Protein AF-A0A9E4UPG4-F1 (afdb_monomer_lite)

Foldseek 3Di:
DWAKEWEQADDPPGDIWIWTADPNDIDTDDPPDDFHPWYKYAYPVLVVCCVVVNDPPVRCVVVVRMDTDDGDD

pLDDT: mean 92.31, std 7.66, range [56.22, 98.25]

Sequence (73 aa):
GPIRYSFELTGVGARTLDLVVEDNKARLAHDGDAPPSVSVSCDTGTFALMMWGRLSLESAKASGRCRQNAING

Structure (mmCIF, N/CA/C/O backbone):
data_AF-A0A9E4UPG4-F1
#
_entry.id   AF-A0A9E4UPG4-F1
#
loop_
_atom_site.group_PDB
_atom_site.id
_atom_site.type_symbol
_atom_site.label_atom_id
_atom_site.label_alt_id
_atom_site.label_comp_id
_atom_site.label_asym_id
_atom_site.label_entity_id
_atom_site.label_seq_id
_atom_site.pdbx_PDB_ins_code
_atom_site.Cartn_x
_atom_site.Cartn_y
_atom_site.Cartn_z
_atom_site.occupancy
_atom_site.B_iso_or_equiv
_atom_site.auth_seq_id
_atom_site.auth_comp_id
_atom_site.auth_asym_id
_atom_site.auth_atom_id
_atom_site.pdbx_PDB_model_num
ATOM 1 N N . GLY A 1 1 ? -10.184 -6.755 -15.619 1.00 82.12 1 GLY A N 1
ATOM 2 C CA . GLY A 1 1 ? -8.735 -6.734 -15.880 1.00 82.12 1 GLY A CA 1
ATOM 3 C C . GLY A 1 1 ? -8.006 -6.600 -14.561 1.00 82.12 1 GLY A C 1
ATOM 4 O O . GLY A 1 1 ? -8.627 -6.118 -13.615 1.00 82.12 1 GLY A O 1
ATOM 5 N N . PRO A 1 2 ? -6.743 -7.032 -14.480 1.00 91.94 2 PRO A N 1
ATOM 6 C CA . PRO A 1 2 ? -5.984 -7.007 -13.238 1.00 91.94 2 PRO A CA 1
ATOM 7 C C . PRO A 1 2 ? -5.787 -5.574 -12.729 1.00 91.94 2 PRO A C 1
ATOM 9 O O . PRO A 1 2 ? -5.508 -4.670 -13.517 1.00 91.94 2 PRO A O 1
ATOM 12 N N . ILE A 1 3 ? -5.878 -5.373 -11.413 1.00 92.88 3 ILE A N 1
ATOM 13 C CA . ILE A 1 3 ? -5.454 -4.127 -10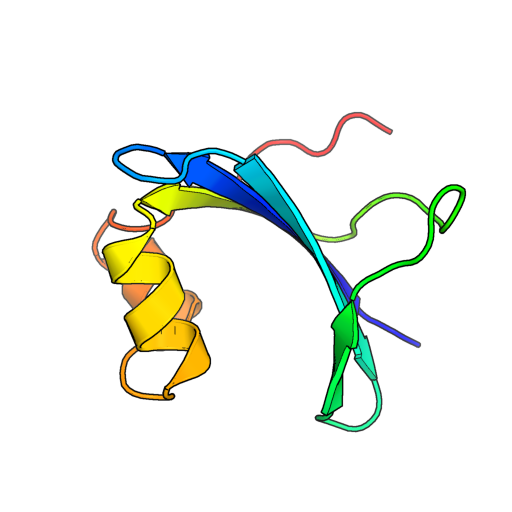.763 1.00 92.88 3 ILE A CA 1
ATOM 14 C C . ILE A 1 3 ? -4.005 -4.297 -10.324 1.00 92.88 3 ILE A C 1
ATOM 16 O O . ILE A 1 3 ? -3.664 -5.267 -9.647 1.00 92.88 3 ILE A O 1
ATOM 20 N N . ARG A 1 4 ? -3.149 -3.349 -10.701 1.00 94.62 4 ARG A N 1
ATOM 21 C CA . ARG A 1 4 ? -1.722 -3.383 -10.378 1.00 94.62 4 ARG A CA 1
ATOM 22 C C . ARG A 1 4 ? -1.422 -2.372 -9.281 1.00 94.62 4 ARG A C 1
ATOM 24 O O . ARG A 1 4 ? -1.663 -1.181 -9.460 1.00 94.62 4 ARG A O 1
ATOM 31 N N . TYR A 1 5 ? -0.915 -2.845 -8.156 1.00 95.06 5 TYR A N 1
ATOM 32 C CA . TYR A 1 5 ? -0.489 -2.013 -7.041 1.00 95.06 5 TYR A CA 1
ATOM 33 C C . TYR A 1 5 ? 1.032 -1.964 -6.990 1.00 95.06 5 TYR A C 1
ATOM 35 O O . TYR A 1 5 ? 1.671 -2.998 -7.146 1.00 95.06 5 TYR A O 1
ATOM 43 N N . SER A 1 6 ? 1.588 -0.793 -6.703 1.00 95.94 6 SER A N 1
ATOM 44 C CA . SER A 1 6 ? 2.980 -0.630 -6.295 1.00 95.94 6 SER A CA 1
ATOM 45 C C . SER A 1 6 ? 3.017 -0.079 -4.878 1.00 95.94 6 SER A C 1
ATOM 47 O O . SER A 1 6 ? 2.434 0.973 -4.602 1.00 95.94 6 SER A O 1
ATOM 49 N N . PHE A 1 7 ? 3.645 -0.815 -3.963 1.00 96.38 7 PHE A N 1
ATOM 50 C CA . PHE A 1 7 ? 3.807 -0.402 -2.574 1.00 96.38 7 PHE A CA 1
ATOM 51 C C . PHE A 1 7 ? 5.249 0.016 -2.306 1.00 96.38 7 PHE A C 1
ATOM 53 O O . PHE A 1 7 ? 6.138 -0.827 -2.254 1.00 96.38 7 PHE A O 1
ATOM 60 N N . GLU A 1 8 ? 5.470 1.304 -2.065 1.00 97.25 8 GLU A N 1
ATOM 61 C CA . GLU A 1 8 ? 6.728 1.846 -1.554 1.00 97.25 8 GLU A CA 1
ATOM 62 C C . GLU A 1 8 ? 6.767 1.677 -0.030 1.00 97.25 8 GLU A C 1
ATOM 64 O O . GLU A 1 8 ? 6.200 2.480 0.724 1.00 97.25 8 GLU A O 1
ATOM 69 N N . LEU A 1 9 ? 7.409 0.602 0.435 1.00 97.69 9 LEU A N 1
ATOM 70 C CA . LEU A 1 9 ? 7.504 0.285 1.857 1.00 97.69 9 LEU A CA 1
ATOM 71 C C . LEU A 1 9 ? 8.662 1.035 2.510 1.00 97.69 9 LEU A C 1
ATOM 73 O O . LEU A 1 9 ? 9.784 1.034 2.007 1.00 97.69 9 LEU A O 1
ATOM 77 N N . THR A 1 10 ? 8.396 1.622 3.674 1.00 97.38 10 THR A N 1
ATOM 78 C CA . THR A 1 10 ? 9.384 2.348 4.486 1.00 97.38 10 THR A CA 1
ATOM 79 C C . THR A 1 10 ? 9.655 1.648 5.825 1.00 97.38 10 THR A C 1
ATOM 81 O O . THR A 1 10 ? 8.907 0.765 6.252 1.00 97.38 10 THR A O 1
ATOM 84 N N . GLY A 1 11 ? 10.733 2.048 6.507 1.00 94.50 11 GLY A N 1
ATOM 85 C CA . GLY A 1 11 ? 11.157 1.461 7.781 1.00 94.50 11 GLY A CA 1
ATOM 86 C C . GLY A 1 11 ? 11.988 0.186 7.610 1.00 94.50 11 GLY A C 1
ATOM 87 O O . GLY A 1 11 ? 12.720 0.024 6.634 1.00 94.50 11 GLY A O 1
ATOM 88 N N . VAL A 1 12 ? 11.912 -0.726 8.581 1.00 92.44 12 VAL A N 1
ATOM 89 C CA . VAL A 1 12 ? 12.667 -1.989 8.531 1.00 92.44 12 VAL A CA 1
ATOM 90 C C . VAL A 1 12 ? 12.160 -2.847 7.368 1.00 92.44 12 VAL A C 1
ATOM 92 O O . VAL A 1 12 ? 10.962 -3.113 7.254 1.00 92.44 12 VAL A O 1
ATOM 95 N N . GLY A 1 13 ? 13.077 -3.281 6.500 1.00 90.56 13 GLY A N 1
ATOM 96 C CA . GLY A 1 13 ? 12.742 -4.057 5.302 1.00 90.56 13 GLY A CA 1
ATOM 97 C C . GLY A 1 13 ? 12.154 -3.230 4.153 1.00 90.56 13 GLY A C 1
ATOM 98 O O . GLY A 1 13 ? 11.461 -3.812 3.314 1.00 90.56 13 GLY A O 1
ATOM 99 N N . ALA A 1 14 ? 12.416 -1.915 4.134 1.00 94.88 14 ALA A N 1
ATOM 100 C CA . ALA A 1 14 ? 12.017 -0.995 3.072 1.00 94.88 14 ALA A CA 1
ATOM 101 C C . ALA A 1 14 ? 12.385 -1.527 1.681 1.00 94.88 14 ALA A C 1
ATOM 103 O O . ALA A 1 14 ? 13.524 -1.923 1.430 1.00 94.88 14 ALA A O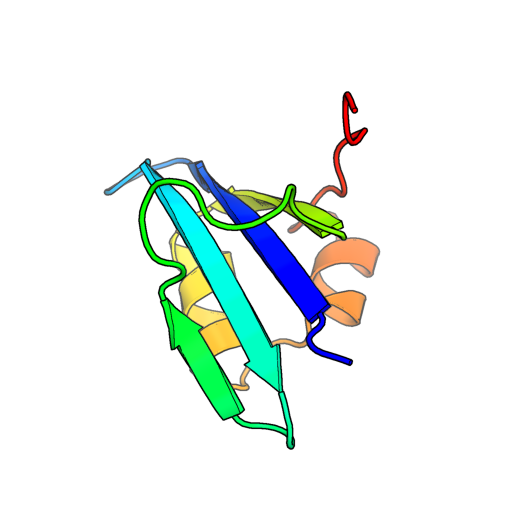 1
ATOM 104 N N . ARG A 1 15 ? 11.393 -1.548 0.794 1.00 95.00 15 ARG A N 1
ATOM 105 C CA . ARG A 1 15 ? 11.491 -1.992 -0.598 1.00 95.00 15 ARG A CA 1
ATOM 106 C C . ARG A 1 15 ? 10.228 -1.591 -1.346 1.00 95.00 15 ARG A C 1
ATOM 108 O O . ARG A 1 15 ? 9.193 -1.366 -0.720 1.00 95.00 15 ARG A O 1
ATOM 115 N N . THR A 1 16 ? 10.289 -1.599 -2.668 1.00 94.81 16 THR A N 1
ATOM 116 C CA . THR A 1 16 ? 9.077 -1.579 -3.487 1.00 94.81 16 THR A CA 1
ATOM 117 C C . THR A 1 16 ? 8.544 -2.999 -3.634 1.00 94.81 16 THR A C 1
ATOM 119 O O . THR A 1 16 ? 9.319 -3.944 -3.794 1.00 94.81 16 THR A O 1
ATOM 122 N N . LEU A 1 17 ? 7.228 -3.168 -3.524 1.00 94.06 17 LEU A N 1
ATOM 123 C CA . LEU A 1 17 ? 6.567 -4.446 -3.737 1.00 94.06 17 LEU A CA 1
ATOM 124 C C . LEU A 1 17 ? 5.368 -4.257 -4.657 1.00 94.06 17 LEU A C 1
ATOM 126 O O . LEU A 1 17 ? 4.377 -3.623 -4.288 1.00 94.06 17 LEU A O 1
ATOM 130 N N . ASP A 1 18 ? 5.473 -4.844 -5.842 1.00 94.81 18 ASP A N 1
ATOM 131 C CA . ASP A 1 18 ? 4.445 -4.751 -6.864 1.00 94.81 18 ASP A CA 1
ATOM 132 C C . ASP A 1 18 ? 3.540 -5.982 -6.821 1.00 94.81 18 ASP A C 1
ATOM 134 O O . ASP A 1 18 ? 3.999 -7.129 -6.796 1.00 94.81 18 ASP A O 1
ATOM 138 N N . LEU A 1 19 ? 2.233 -5.736 -6.791 1.00 93.69 19 LEU A N 1
ATOM 139 C CA . LEU A 1 19 ? 1.196 -6.755 -6.733 1.00 93.69 19 LEU A CA 1
ATOM 140 C C . LEU A 1 19 ? 0.258 -6.638 -7.922 1.00 93.69 19 LEU A C 1
ATOM 142 O O . LEU A 1 19 ? -0.168 -5.550 -8.305 1.00 93.69 19 LEU A O 1
ATOM 146 N N . VAL A 1 20 ? -0.147 -7.787 -8.442 1.00 94.75 20 VAL A N 1
ATOM 147 C CA . VAL A 1 20 ? -1.246 -7.907 -9.393 1.00 94.75 20 VAL A CA 1
ATOM 148 C C . VAL A 1 20 ? -2.406 -8.581 -8.681 1.00 94.75 20 VAL A C 1
ATOM 150 O O . VAL A 1 20 ? -2.246 -9.676 -8.137 1.00 94.75 20 VAL A O 1
ATOM 153 N N . VAL A 1 21 ? -3.558 -7.916 -8.675 1.00 91.81 21 VAL A N 1
ATOM 154 C CA . VAL A 1 21 ? -4.804 -8.425 -8.106 1.00 91.81 21 VAL A CA 1
ATOM 155 C C . VAL A 1 21 ? -5.781 -8.727 -9.233 1.00 91.81 21 VAL A C 1
ATOM 157 O O . VAL A 1 21 ? -6.190 -7.831 -9.969 1.00 91.81 21 VAL A O 1
ATOM 160 N N . GLU A 1 22 ? -6.164 -9.992 -9.357 1.00 93.56 22 GLU A N 1
ATOM 161 C CA . GLU A 1 22 ? -7.135 -10.485 -10.336 1.00 93.56 22 GLU A CA 1
ATOM 162 C C . GLU A 1 22 ? -7.940 -11.624 -9.708 1.00 93.56 22 GLU A C 1
ATOM 164 O O . GLU A 1 22 ? -7.393 -12.411 -8.936 1.00 93.56 22 GLU A O 1
ATOM 169 N N . ASP A 1 23 ? -9.250 -11.670 -9.963 1.00 91.69 23 ASP A N 1
ATOM 170 C CA . ASP A 1 23 ? -10.168 -12.665 -9.386 1.00 91.69 23 ASP A CA 1
ATOM 171 C C . ASP A 1 23 ? -10.027 -12.829 -7.863 1.00 91.69 23 ASP A C 1
ATOM 173 O O . ASP A 1 23 ? -10.044 -13.932 -7.313 1.00 91.69 23 ASP A O 1
ATOM 177 N N . ASN A 1 24 ? -9.856 -11.694 -7.175 1.00 84.12 24 ASN A N 1
ATOM 178 C CA . ASN A 1 24 ? -9.662 -11.606 -5.727 1.00 84.12 24 ASN A CA 1
ATOM 179 C C . ASN A 1 24 ? -8.434 -12.379 -5.195 1.00 84.12 24 ASN A C 1
ATOM 181 O O . ASN A 1 24 ? -8.376 -12.745 -4.021 1.00 84.12 24 ASN A O 1
ATOM 185 N N . LYS A 1 25 ? -7.437 -12.628 -6.050 1.00 87.44 25 LYS A N 1
ATOM 186 C CA . LYS A 1 25 ? -6.139 -13.203 -5.685 1.00 87.44 25 LYS A CA 1
ATOM 187 C C . LYS A 1 25 ? -5.045 -12.178 -5.935 1.00 87.44 25 LYS A C 1
ATOM 189 O O . LYS A 1 25 ? -5.005 -11.556 -6.992 1.00 87.44 25 LYS A O 1
ATOM 194 N N . ALA A 1 26 ? -4.144 -12.029 -4.971 1.00 88.31 26 ALA A N 1
ATOM 195 C CA . ALA A 1 26 ? -2.956 -11.198 -5.106 1.00 88.31 26 ALA A CA 1
ATOM 196 C C . ALA A 1 26 ? -1.735 -12.072 -5.417 1.00 88.31 26 ALA A C 1
ATOM 198 O O . ALA A 1 26 ? -1.515 -13.096 -4.769 1.00 88.31 26 ALA A O 1
ATOM 199 N N . ARG A 1 27 ? -0.921 -11.644 -6.380 1.00 91.25 27 ARG A N 1
ATOM 200 C CA . ARG A 1 27 ? 0.395 -12.225 -6.680 1.00 91.25 27 ARG A CA 1
ATOM 201 C C . ARG A 1 27 ? 1.433 -11.124 -6.850 1.00 91.25 27 ARG A C 1
ATOM 203 O O . ARG A 1 27 ? 1.065 -9.995 -7.158 1.00 91.25 27 ARG A O 1
ATOM 210 N N . LEU A 1 28 ? 2.713 -11.462 -6.714 1.00 92.38 28 LEU A N 1
ATOM 211 C CA . LEU A 1 28 ? 3.790 -10.554 -7.109 1.00 92.38 28 LEU A CA 1
ATOM 212 C C . LEU A 1 28 ? 3.717 -10.279 -8.623 1.00 92.38 28 LEU A C 1
ATOM 214 O O . LEU A 1 28 ? 3.378 -11.169 -9.419 1.00 92.38 28 LEU A O 1
ATOM 218 N N . ALA A 1 29 ? 3.977 -9.032 -9.006 1.00 91.12 29 ALA A N 1
ATOM 219 C CA . ALA A 1 29 ? 4.217 -8.679 -10.400 1.00 91.12 29 ALA A CA 1
ATOM 220 C C . ALA A 1 29 ? 5.570 -9.245 -10.860 1.00 91.12 29 ALA A C 1
ATOM 222 O O . ALA A 1 29 ? 6.460 -9.471 -10.040 1.00 91.12 29 ALA A O 1
ATOM 223 N N . HIS A 1 30 ? 5.702 -9.502 -12.161 1.00 82.88 30 HIS A N 1
ATOM 224 C CA . HIS A 1 30 ? 6.989 -9.870 -12.757 1.00 82.88 30 HIS A CA 1
ATOM 225 C C . HIS A 1 30 ? 7.652 -8.621 -13.337 1.00 82.88 30 HIS A C 1
ATOM 227 O O . HIS A 1 30 ? 6.958 -7.696 -13.760 1.00 82.88 30 HIS A O 1
ATOM 233 N N . ASP A 1 31 ? 8.980 -8.606 -13.408 1.00 75.69 31 ASP A N 1
ATOM 234 C CA . ASP A 1 31 ? 9.710 -7.505 -14.037 1.00 75.69 31 ASP A CA 1
ATOM 235 C C . ASP A 1 31 ? 9.248 -7.305 -15.493 1.00 75.69 31 ASP A C 1
ATOM 237 O O . ASP A 1 31 ? 9.097 -8.266 -16.252 1.00 75.69 31 ASP A O 1
ATOM 241 N N . GLY A 1 32 ? 9.007 -6.049 -15.883 1.00 72.88 32 GLY A N 1
ATOM 242 C CA . GLY A 1 32 ? 8.498 -5.691 -17.214 1.00 72.88 32 GLY A CA 1
ATOM 243 C C . GLY A 1 32 ? 6.974 -5.775 -17.376 1.00 72.88 32 GLY A C 1
ATOM 244 O O . GLY A 1 32 ? 6.470 -5.545 -18.476 1.00 72.88 32 GLY A O 1
ATOM 245 N N . ASP A 1 33 ? 6.230 -6.077 -16.307 1.00 78.00 33 ASP A N 1
ATOM 246 C CA . ASP A 1 33 ? 4.773 -5.932 -16.284 1.00 78.00 33 ASP A CA 1
ATOM 247 C C . ASP A 1 33 ? 4.334 -4.469 -16.523 1.00 78.00 33 ASP A C 1
ATOM 249 O O . ASP A 1 33 ? 5.081 -3.515 -16.301 1.00 78.00 33 ASP A O 1
ATOM 253 N N . ALA A 1 34 ? 3.082 -4.292 -16.962 1.00 85.56 34 ALA A N 1
ATOM 254 C CA . ALA A 1 34 ? 2.504 -2.966 -17.195 1.00 85.56 34 ALA A CA 1
ATOM 255 C C . ALA A 1 34 ? 2.557 -2.067 -15.935 1.00 85.56 34 ALA A C 1
ATOM 257 O O . ALA A 1 34 ? 2.496 -2.597 -14.819 1.00 85.56 34 ALA A O 1
ATOM 258 N N . PRO A 1 35 ? 2.590 -0.726 -16.100 1.00 88.56 35 PRO A N 1
ATOM 259 C CA . PRO A 1 35 ? 2.671 0.218 -14.985 1.00 88.56 35 PRO A CA 1
ATOM 260 C C . PRO A 1 35 ? 1.593 -0.009 -13.911 1.00 88.56 35 PRO A C 1
ATOM 262 O O . PRO A 1 35 ? 0.487 -0.475 -14.226 1.00 88.56 35 PRO A O 1
ATOM 265 N N . PRO A 1 36 ? 1.871 0.339 -12.640 1.00 92.19 36 PRO A N 1
ATOM 266 C CA . PRO A 1 36 ? 0.885 0.213 -11.578 1.00 92.19 36 PRO A CA 1
ATOM 267 C C . PRO A 1 36 ? -0.317 1.122 -11.842 1.00 92.19 36 PRO A C 1
ATOM 269 O O . PRO A 1 36 ? -0.181 2.266 -12.261 1.00 92.19 36 PRO A O 1
ATOM 272 N N . SER A 1 37 ? -1.511 0.620 -11.542 1.00 93.44 37 SER A N 1
ATOM 273 C CA . SER A 1 37 ? -2.760 1.391 -11.531 1.00 93.44 37 SER A CA 1
ATOM 274 C C . SER A 1 37 ? -2.948 2.163 -10.226 1.00 93.44 37 SER A C 1
ATOM 276 O O . SER A 1 37 ? -3.748 3.093 -10.163 1.00 93.44 37 SER A O 1
ATOM 278 N N . VAL A 1 38 ? -2.242 1.757 -9.168 1.00 93.88 38 VAL A N 1
ATOM 279 C CA . VAL A 1 38 ? -2.263 2.393 -7.851 1.00 93.88 38 VAL A CA 1
ATOM 280 C C . VAL A 1 38 ? -0.849 2.360 -7.274 1.00 93.88 38 VAL A C 1
ATOM 282 O O . VAL A 1 38 ? -0.286 1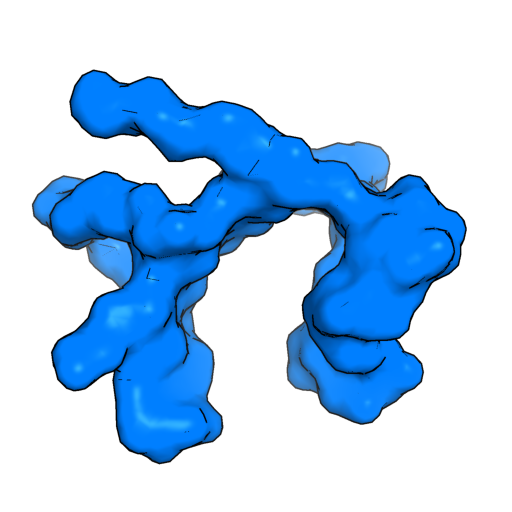.283 -7.112 1.00 93.88 38 VAL A O 1
ATOM 285 N N . SER A 1 39 ? -0.286 3.517 -6.920 1.00 95.81 39 SER A N 1
ATOM 286 C CA . SER A 1 39 ? 0.961 3.599 -6.147 1.00 95.81 39 SER A CA 1
ATOM 287 C C . SER A 1 39 ? 0.665 4.092 -4.731 1.00 95.81 39 SER A C 1
ATOM 289 O O . SER A 1 39 ? -0.111 5.035 -4.542 1.00 95.81 39 SER A O 1
ATOM 291 N N . VAL A 1 40 ? 1.231 3.424 -3.728 1.00 97.19 40 VAL A N 1
ATOM 292 C CA . VAL A 1 40 ? 0.976 3.680 -2.307 1.00 97.19 40 VAL A CA 1
ATOM 293 C C . VAL A 1 40 ? 2.281 3.632 -1.525 1.00 97.19 40 VAL A C 1
ATOM 295 O O . VAL A 1 40 ? 3.055 2.695 -1.666 1.00 97.19 40 VAL A O 1
ATOM 298 N N . SER A 1 41 ? 2.483 4.587 -0.623 1.00 97.88 41 SER A N 1
ATOM 299 C CA . SER A 1 41 ? 3.568 4.568 0.357 1.00 97.88 41 SER A CA 1
ATOM 300 C C . SER A 1 41 ? 3.025 4.312 1.764 1.00 97.88 41 SER A C 1
ATOM 302 O O . SER A 1 41 ? 2.025 4.915 2.167 1.00 97.88 41 SER A O 1
ATOM 304 N N . CYS A 1 42 ? 3.666 3.407 2.508 1.00 98.25 42 CYS A N 1
ATOM 305 C CA . CYS A 1 42 ? 3.381 3.130 3.923 1.00 98.25 42 CYS A CA 1
ATOM 306 C C . CYS A 1 42 ? 4.564 2.422 4.599 1.00 98.25 42 CYS A C 1
ATOM 308 O O . CYS A 1 42 ? 5.526 2.033 3.938 1.00 98.25 42 CYS A O 1
ATOM 310 N N . ASP A 1 43 ? 4.538 2.261 5.921 1.00 98.00 43 ASP A N 1
ATOM 311 C CA . ASP A 1 43 ? 5.535 1.442 6.616 1.00 98.00 43 ASP A CA 1
ATOM 312 C C . ASP A 1 43 ? 5.259 -0.067 6.456 1.00 98.00 43 ASP A C 1
ATOM 314 O O . ASP A 1 43 ? 4.117 -0.499 6.259 1.00 98.00 43 ASP A O 1
ATOM 318 N N . THR A 1 44 ? 6.307 -0.887 6.583 1.00 97.31 44 THR A N 1
ATOM 319 C CA . THR A 1 44 ? 6.219 -2.355 6.461 1.00 97.31 44 THR A CA 1
ATOM 320 C C . THR A 1 44 ? 5.196 -2.986 7.420 1.00 97.31 44 THR A C 1
ATOM 322 O O . THR A 1 44 ? 4.564 -3.986 7.074 1.00 97.31 44 THR A O 1
ATOM 325 N N . GLY A 1 45 ? 4.995 -2.425 8.618 1.00 97.31 45 GLY A N 1
ATOM 326 C CA . GLY A 1 45 ? 4.037 -2.939 9.601 1.00 97.31 45 GLY A CA 1
ATOM 327 C C . GLY A 1 45 ? 2.587 -2.692 9.186 1.00 97.31 45 GLY A C 1
ATOM 328 O O . GLY A 1 45 ? 1.756 -3.600 9.251 1.00 97.31 45 GLY A O 1
ATOM 329 N N . THR A 1 46 ? 2.285 -1.489 8.698 1.00 97.81 46 THR A N 1
ATOM 330 C CA . THR A 1 46 ? 0.991 -1.150 8.090 1.00 97.81 46 THR A CA 1
ATOM 331 C C . THR A 1 46 ? 0.701 -2.058 6.893 1.00 97.81 46 THR A C 1
ATOM 333 O O . THR A 1 46 ? -0.398 -2.608 6.801 1.00 97.81 46 THR A O 1
ATOM 336 N N . PHE A 1 47 ? 1.692 -2.305 6.031 1.00 96.12 47 PHE A N 1
ATOM 337 C CA . PHE A 1 47 ? 1.559 -3.253 4.924 1.00 96.12 47 PHE A CA 1
ATOM 338 C C . PHE A 1 47 ? 1.255 -4.684 5.397 1.00 96.12 47 PHE A C 1
ATOM 340 O O . PHE A 1 47 ? 0.323 -5.313 4.896 1.00 96.12 47 PHE A O 1
ATOM 347 N N . ALA A 1 48 ? 1.969 -5.191 6.406 1.00 95.38 48 ALA A N 1
ATOM 348 C CA . ALA A 1 48 ? 1.730 -6.529 6.950 1.00 95.38 48 ALA A CA 1
ATOM 349 C C . ALA A 1 48 ? 0.307 -6.697 7.517 1.00 95.38 48 ALA A C 1
ATOM 351 O O . ALA A 1 48 ? -0.324 -7.732 7.306 1.00 95.38 48 ALA A O 1
ATOM 352 N N . LEU A 1 49 ? -0.237 -5.671 8.185 1.00 96.88 49 LEU A N 1
ATOM 353 C CA . LEU A 1 49 ? -1.626 -5.689 8.659 1.00 96.88 49 LEU A CA 1
ATOM 354 C C . LEU A 1 49 ? -2.629 -5.807 7.506 1.00 96.88 49 LEU A C 1
ATOM 356 O O . LEU A 1 49 ? -3.618 -6.529 7.654 1.00 96.88 49 LEU A O 1
ATOM 360 N N . MET A 1 50 ? -2.367 -5.149 6.371 1.00 94.44 50 MET A N 1
ATOM 361 C CA . MET A 1 50 ? -3.200 -5.283 5.172 1.00 94.44 50 MET A CA 1
ATOM 362 C C . MET A 1 50 ? -3.119 -6.689 4.579 1.00 94.44 50 MET A C 1
ATOM 364 O O . MET A 1 50 ? -4.152 -7.296 4.307 1.00 94.44 50 MET A O 1
ATOM 368 N N . MET A 1 51 ? -1.914 -7.254 4.462 1.00 90.88 51 MET A N 1
ATOM 369 C CA . MET A 1 51 ? -1.727 -8.616 3.943 1.00 90.88 51 MET A CA 1
ATOM 370 C C . MET A 1 51 ? -2.370 -9.690 4.832 1.00 90.88 51 MET A C 1
ATOM 372 O O . MET A 1 51 ? -2.786 -10.733 4.336 1.00 90.88 51 MET A O 1
ATOM 376 N N . TRP A 1 52 ? -2.498 -9.432 6.135 1.00 9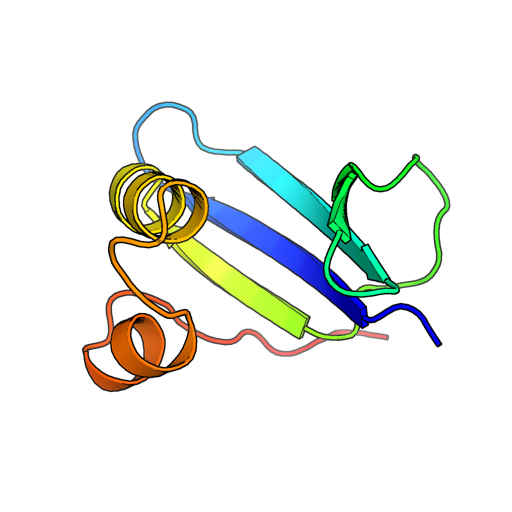3.69 52 TRP A N 1
ATOM 377 C CA . TRP A 1 52 ? -3.228 -10.294 7.071 1.00 93.69 52 TRP A CA 1
ATOM 378 C C . TRP A 1 52 ? -4.732 -10.001 7.158 1.00 93.69 52 TRP A C 1
ATOM 380 O O . TRP A 1 52 ? -5.410 -10.590 7.999 1.00 93.69 52 TRP A O 1
ATOM 390 N N . GLY A 1 53 ? -5.263 -9.083 6.344 1.00 92.81 53 GLY A N 1
ATOM 391 C CA . GLY A 1 53 ? -6.683 -8.717 6.347 1.00 92.81 53 GLY A CA 1
ATOM 392 C C . GLY A 1 53 ? -7.146 -7.992 7.616 1.00 92.81 53 GLY A C 1
ATOM 393 O O . GLY A 1 53 ? -8.342 -7.880 7.863 1.00 92.81 53 GLY A O 1
ATOM 394 N N . ARG A 1 54 ? -6.212 -7.499 8.438 1.00 97.12 54 ARG A N 1
ATOM 395 C CA . ARG A 1 54 ? -6.497 -6.786 9.698 1.00 97.12 54 ARG A CA 1
ATOM 396 C C . ARG A 1 54 ? -6.713 -5.288 9.501 1.00 97.12 54 ARG A C 1
ATOM 398 O O . ARG A 1 54 ? -7.138 -4.606 10.427 1.00 97.12 54 ARG A O 1
ATOM 405 N N . LEU A 1 55 ? -6.379 -4.771 8.323 1.00 97.25 55 LEU A N 1
ATOM 406 C CA . LEU A 1 55 ? -6.553 -3.376 7.944 1.00 97.25 55 LEU A CA 1
ATOM 407 C C . LEU A 1 55 ? -6.874 -3.314 6.449 1.00 97.25 55 LEU A C 1
ATOM 409 O O . LEU A 1 55 ? -6.176 -3.936 5.655 1.00 97.25 55 LEU A O 1
ATOM 413 N N . SER A 1 56 ? -7.908 -2.578 6.045 1.00 95.31 56 SER A N 1
ATOM 414 C CA . SER A 1 56 ? -8.152 -2.334 4.619 1.00 95.31 56 SER A CA 1
ATOM 415 C C . SER A 1 56 ? -7.271 -1.188 4.115 1.00 95.31 56 SER A C 1
ATOM 417 O O . SER A 1 56 ? -6.912 -0.284 4.875 1.00 95.31 56 SER A O 1
ATOM 419 N N . LEU A 1 57 ? -6.955 -1.187 2.816 1.00 94.06 57 LEU A N 1
ATOM 420 C CA . LEU A 1 57 ? -6.226 -0.078 2.192 1.00 94.06 57 LEU A CA 1
ATOM 421 C C . LEU A 1 57 ? -6.987 1.251 2.323 1.00 94.06 57 LEU A C 1
ATOM 423 O O . LEU A 1 57 ? -6.379 2.297 2.542 1.00 94.06 57 LEU A O 1
ATOM 427 N N . GLU A 1 58 ? -8.316 1.214 2.220 1.00 95.88 58 GLU A N 1
ATOM 428 C CA . GLU A 1 58 ? -9.167 2.392 2.396 1.00 95.88 58 GLU A CA 1
ATOM 429 C C . GLU A 1 58 ? -9.032 2.974 3.808 1.00 95.88 58 GLU A C 1
ATOM 431 O O . GLU A 1 58 ? -8.733 4.158 3.957 1.00 95.88 58 GLU A O 1
ATOM 436 N N . SER A 1 59 ? -9.160 2.140 4.845 1.00 97.56 59 SER A N 1
ATOM 437 C CA . SER A 1 59 ? -9.013 2.584 6.233 1.00 97.56 59 SER A CA 1
ATOM 438 C C . SER A 1 59 ? -7.594 3.070 6.529 1.00 97.56 59 SER A C 1
ATOM 440 O O . SER A 1 59 ? -7.432 4.077 7.214 1.00 97.56 59 SER A O 1
ATOM 442 N N . ALA A 1 60 ? -6.566 2.413 5.980 1.00 97.88 60 ALA A N 1
ATOM 443 C CA . ALA A 1 60 ? -5.179 2.846 6.134 1.00 97.88 60 ALA A CA 1
ATOM 444 C C . ALA A 1 60 ? -4.925 4.226 5.503 1.00 97.88 60 ALA A C 1
ATOM 446 O O . ALA A 1 60 ? -4.188 5.037 6.067 1.00 97.88 60 ALA A O 1
ATOM 447 N N . LYS A 1 61 ? -5.553 4.513 4.354 1.00 97.38 61 LYS A N 1
ATOM 448 C CA . LYS A 1 61 ? -5.523 5.842 3.727 1.00 97.38 61 LYS A CA 1
ATOM 449 C C . LYS A 1 61 ? -6.275 6.875 4.562 1.00 97.38 61 LYS A C 1
ATOM 451 O O . LYS A 1 61 ? -5.732 7.942 4.829 1.00 97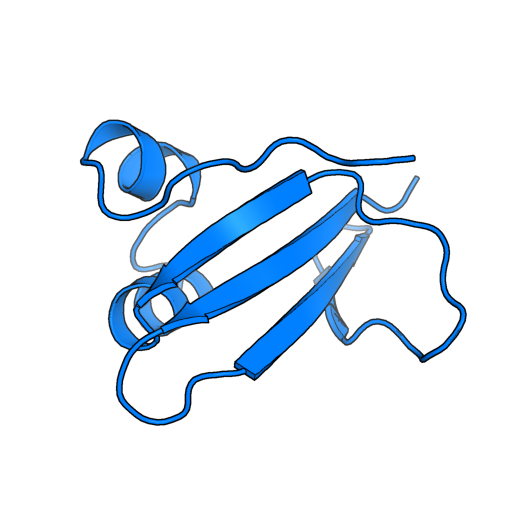.38 61 LYS A O 1
ATOM 456 N N . ALA A 1 62 ? -7.490 6.554 5.007 1.00 97.75 62 ALA A N 1
ATOM 457 C CA . ALA A 1 62 ? -8.315 7.453 5.815 1.00 97.75 62 ALA A CA 1
ATOM 458 C C . ALA A 1 62 ? -7.639 7.836 7.144 1.00 97.75 62 ALA A C 1
ATOM 460 O O . ALA A 1 62 ? -7.777 8.965 7.603 1.00 97.75 62 ALA A O 1
ATOM 461 N N . SER A 1 63 ? -6.861 6.923 7.735 1.00 97.12 63 SER A N 1
ATOM 462 C CA . SER A 1 63 ? -6.102 7.176 8.964 1.00 97.12 63 SER A CA 1
ATOM 463 C C . SER A 1 63 ? -4.717 7.799 8.734 1.00 97.12 63 SER A C 1
ATOM 465 O O . SER A 1 63 ? -3.953 7.922 9.687 1.00 97.12 63 SER A O 1
ATOM 467 N N . GLY A 1 64 ? -4.329 8.094 7.488 1.00 97.69 64 GLY A N 1
ATOM 468 C CA . GLY A 1 64 ? -3.012 8.649 7.148 1.00 97.69 64 GLY A CA 1
ATOM 469 C C . GLY A 1 64 ? -1.828 7.680 7.277 1.00 97.69 64 GLY A C 1
ATOM 470 O O . GLY A 1 64 ? -0.681 8.109 7.199 1.00 97.69 64 GLY A O 1
ATOM 471 N N . ARG A 1 65 ? -2.077 6.376 7.460 1.00 97.75 65 ARG A N 1
ATOM 472 C CA . ARG A 1 65 ? -1.025 5.340 7.544 1.00 97.75 65 ARG A CA 1
ATOM 473 C C . ARG A 1 65 ? -0.514 4.915 6.167 1.00 97.75 65 ARG A C 1
ATOM 475 O O . ARG A 1 65 ? 0.628 4.485 6.034 1.00 97.75 65 ARG A O 1
ATOM 482 N N . CYS A 1 66 ? -1.361 5.050 5.151 1.00 98.19 66 CYS A N 1
ATOM 483 C CA . CYS A 1 66 ? -1.000 4.920 3.748 1.00 98.19 66 CYS A CA 1
ATOM 484 C C . CYS A 1 66 ? -1.233 6.249 3.032 1.00 98.19 66 CYS A C 1
ATOM 486 O O . CYS A 1 66 ? -2.254 6.904 3.229 1.00 98.19 66 CYS A O 1
ATOM 488 N N . ARG A 1 67 ? -0.326 6.603 2.126 1.00 97.94 67 ARG A N 1
ATOM 489 C CA . ARG A 1 67 ? -0.476 7.738 1.213 1.00 97.94 67 ARG A CA 1
ATOM 490 C C . ARG A 1 67 ? -0.516 7.219 -0.213 1.00 97.94 67 ARG A C 1
ATOM 492 O O . ARG A 1 67 ? 0.363 6.464 -0.608 1.00 97.94 67 ARG A O 1
ATOM 499 N N . GLN A 1 68 ? -1.522 7.627 -0.980 1.00 95.94 68 GLN A N 1
ATOM 500 C CA . GLN A 1 68 ? -1.539 7.362 -2.415 1.00 95.94 68 GLN A CA 1
ATOM 501 C C . GLN A 1 68 ? -0.601 8.344 -3.119 1.00 95.94 68 GLN A C 1
ATOM 503 O O . GLN A 1 68 ? -0.666 9.549 -2.875 1.00 95.94 68 GLN A O 1
ATOM 508 N N . ASN A 1 69 ? 0.270 7.811 -3.964 1.00 94.31 69 ASN A N 1
ATOM 509 C CA . ASN A 1 69 ? 1.229 8.569 -4.751 1.00 94.31 69 ASN A CA 1
ATOM 510 C C . ASN A 1 69 ? 0.645 8.895 -6.133 1.00 94.31 69 ASN A C 1
ATO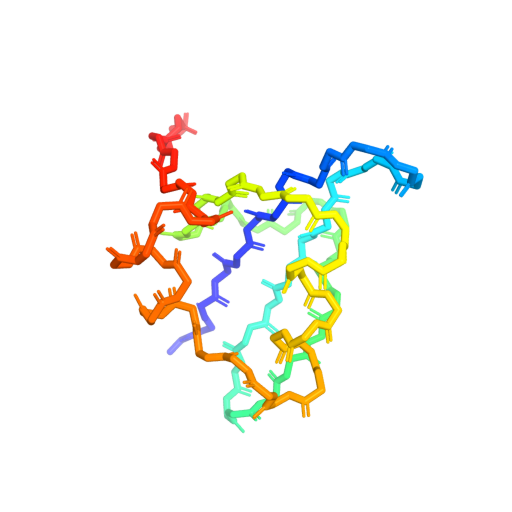M 512 O O . ASN A 1 69 ? -0.262 8.212 -6.618 1.00 94.31 69 ASN A O 1
ATOM 516 N N . ALA A 1 70 ? 1.195 9.923 -6.780 1.00 90.38 70 ALA A N 1
ATOM 517 C CA . ALA A 1 70 ? 0.966 10.137 -8.202 1.00 90.38 70 ALA A CA 1
ATOM 518 C C . ALA A 1 70 ? 1.596 8.987 -9.003 1.00 90.38 70 ALA A C 1
ATOM 520 O O . ALA A 1 70 ? 2.665 8.490 -8.650 1.00 90.38 70 ALA A O 1
ATOM 521 N N . ILE A 1 71 ? 0.928 8.568 -10.074 1.00 85.25 71 ILE A N 1
ATOM 522 C CA . ILE A 1 71 ? 1.460 7.580 -11.012 1.00 85.25 71 ILE A CA 1
ATOM 523 C C . ILE A 1 71 ? 2.039 8.380 -12.166 1.00 85.25 71 ILE A C 1
ATOM 525 O O . ILE A 1 71 ? 1.297 9.037 -12.895 1.00 85.25 71 ILE A O 1
ATOM 529 N N . ASN A 1 72 ? 3.360 8.365 -12.294 1.00 62.03 72 ASN A N 1
ATOM 530 C CA . ASN A 1 72 ? 4.010 8.909 -13.475 1.00 62.03 72 ASN A CA 1
ATOM 531 C C . ASN A 1 72 ? 3.936 7.819 -14.550 1.00 62.03 72 ASN A C 1
ATOM 533 O O . ASN A 1 72 ? 4.417 6.709 -14.318 1.00 62.03 72 ASN A O 1
ATOM 537 N N . GLY A 1 73 ? 3.216 8.115 -15.635 1.00 56.22 73 GLY A N 1
ATOM 538 C CA . GLY A 1 73 ? 3.037 7.214 -16.777 1.00 56.22 73 GLY A CA 1
ATOM 539 C C . GLY A 1 73 ? 4.293 7.049 -17.617 1.00 56.22 73 GLY A C 1
ATOM 540 O O . GLY A 1 73 ? 5.196 7.910 -17.510 1.00 56.22 73 GLY A O 1
#

Secondary structure (DSSP, 8-state):
--EEEEEEEESTT-EEEEEEEETTEEEEPPTTPPPPSEEEEEEHHHHHHHHTTSS-HHHHHHTTSEEEEP---

Radius of gyration: 11.8 Å; chains: 1; bounding box: 23×23×27 Å